Protein AF-A0A380FN42-F1 (afdb_monomer_lite)

Secondary structure (DSSP, 8-state):
----EEEEEEEE-SSS-EEEEEEEE-SSHHHHHHHHHTTHHHHHHHHHHHHHHHHHT-

InterPro domains:
  IPR023393 START-like domain superfamily [G3DSA:3.30.530.20] (1-57)

Radius of gyration: 14.25 Å; chains: 1; bounding box: 27×19×41 Å

Foldseek 3Di:
DFDKDKDWDWDDPDPVDIDIDIDIDGPDPVVVVVCVVVVVVVVVVVVVVVVVVVVVVD

Organism: Staphylococcus gallinarum (NCBI:txid1293)

Sequence (58 aa):
MAGMHNIITFNQLNKDETEIESVSVLPDAQSAQQLLDMGVEAGMNSTFDNLEKLVKTL

pLDDT: mean 88.81, std 8.35, range [47.06, 94.88]

Structure (mmCIF, N/CA/C/O backbone):
data_AF-A0A380FN42-F1
#
_entry.id   AF-A0A380FN42-F1
#
loop_
_atom_site.group_PDB
_atom_site.id
_atom_site.type_symbol
_atom_site.label_atom_id
_atom_site.label_alt_id
_atom_site.label_comp_id
_atom_site.label_asym_id
_atom_site.label_entity_id
_atom_site.label_seq_id
_atom_site.pdbx_PDB_ins_code
_atom_site.Cartn_x
_atom_site.Cartn_y
_atom_site.Cartn_z
_atom_site.occupancy
_atom_site.B_iso_or_equiv
_atom_site.auth_seq_id
_atom_site.auth_comp_id
_atom_site.auth_asym_id
_atom_site.auth_atom_id
_atom_site.pdbx_PDB_model_num
ATOM 1 N N . MET A 1 1 ? -3.194 -10.301 -21.605 1.00 47.06 1 MET A N 1
ATOM 2 C CA . MET A 1 1 ? -2.677 -9.027 -21.064 1.00 47.06 1 MET A CA 1
ATOM 3 C C . MET A 1 1 ? -2.142 -9.326 -19.683 1.00 47.06 1 MET A C 1
ATOM 5 O O . MET A 1 1 ? -2.903 -9.840 -18.874 1.00 47.06 1 MET A O 1
ATOM 9 N N . ALA A 1 2 ? -0.850 -9.115 -19.445 1.00 61.16 2 ALA A N 1
ATOM 10 C CA . ALA A 1 2 ? -0.297 -9.239 -18.103 1.00 61.16 2 ALA A CA 1
ATOM 11 C C . ALA A 1 2 ? -0.737 -7.990 -17.321 1.00 61.16 2 ALA A C 1
ATOM 13 O O . ALA A 1 2 ? -0.234 -6.897 -17.554 1.00 61.16 2 ALA A O 1
ATOM 14 N N . GLY A 1 3 ? -1.801 -8.133 -16.530 1.00 73.00 3 GLY A N 1
ATOM 15 C CA . GLY A 1 3 ? -2.301 -7.081 -15.648 1.00 73.00 3 GLY A CA 1
ATOM 16 C C . GLY A 1 3 ? -1.553 -7.086 -14.317 1.00 73.00 3 GLY A C 1
ATOM 17 O O . GLY A 1 3 ? -0.910 -8.073 -13.968 1.00 73.00 3 GLY A O 1
ATOM 18 N N . MET A 1 4 ? -1.660 -5.992 -13.567 1.00 83.19 4 MET A N 1
ATOM 19 C CA . MET A 1 4 ? -1.160 -5.925 -12.195 1.00 83.19 4 MET A CA 1
ATOM 20 C C . MET A 1 4 ? -1.960 -6.878 -11.299 1.00 83.19 4 MET A C 1
ATOM 22 O O . MET A 1 4 ? -3.193 -6.849 -11.304 1.00 83.19 4 MET A O 1
ATOM 26 N N . HIS A 1 5 ? -1.263 -7.697 -10.516 1.00 90.56 5 HIS A N 1
ATOM 27 C CA . HIS A 1 5 ? -1.871 -8.545 -9.496 1.00 90.56 5 HIS A CA 1
ATOM 28 C C . HIS A 1 5 ? -1.542 -7.986 -8.114 1.00 90.56 5 HIS A C 1
ATOM 30 O O . HIS A 1 5 ? -0.375 -7.908 -7.746 1.00 90.56 5 HIS A O 1
ATOM 36 N N . ASN A 1 6 ? -2.566 -7.584 -7.361 1.00 88.75 6 ASN A N 1
ATOM 37 C CA . ASN A 1 6 ? -2.394 -7.083 -6.001 1.00 88.75 6 ASN A CA 1
ATOM 38 C C . ASN A 1 6 ? -2.784 -8.154 -4.993 1.00 88.75 6 ASN A C 1
ATOM 40 O O . ASN A 1 6 ? -3.850 -8.761 -5.109 1.00 88.75 6 ASN A O 1
ATOM 44 N N . ILE A 1 7 ? -1.936 -8.327 -3.993 1.00 92.44 7 ILE A N 1
ATOM 45 C CA . ILE A 1 7 ? -2.153 -9.193 -2.844 1.00 92.44 7 ILE A CA 1
ATOM 46 C C . ILE A 1 7 ? -2.188 -8.279 -1.626 1.00 92.44 7 ILE A C 1
ATOM 48 O O . ILE A 1 7 ? -1.240 -7.534 -1.396 1.00 92.44 7 ILE A O 1
ATOM 52 N N . ILE A 1 8 ? -3.286 -8.320 -0.873 1.00 91.25 8 ILE A N 1
ATOM 53 C CA . ILE A 1 8 ? -3.439 -7.561 0.369 1.00 91.25 8 ILE A CA 1
ATOM 54 C C . ILE A 1 8 ? -3.662 -8.562 1.494 1.00 91.25 8 ILE A C 1
ATOM 56 O O . ILE A 1 8 ? -4.624 -9.333 1.460 1.00 91.25 8 ILE A O 1
ATOM 60 N N . THR A 1 9 ? -2.777 -8.533 2.479 1.00 94.38 9 THR A N 1
ATOM 61 C CA . THR A 1 9 ? -2.812 -9.400 3.652 1.00 94.38 9 THR A CA 1
ATOM 62 C C . THR A 1 9 ? -3.132 -8.560 4.879 1.00 94.38 9 THR A C 1
ATOM 64 O O . THR A 1 9 ? -2.559 -7.491 5.074 1.00 94.38 9 THR A O 1
ATOM 67 N N . PHE A 1 10 ? -4.045 -9.059 5.711 1.00 93.44 10 PHE A N 1
ATOM 68 C CA . PHE A 1 10 ? -4.398 -8.454 6.990 1.00 93.44 10 PHE A CA 1
ATOM 69 C C . PHE A 1 10 ? -3.924 -9.379 8.103 1.00 93.44 10 PHE A C 1
ATOM 71 O O . PHE A 1 10 ? -4.460 -10.479 8.263 1.00 93.44 10 PHE A O 1
ATOM 78 N N . ASN A 1 11 ? -2.940 -8.929 8.872 1.00 94.75 11 ASN A N 1
ATOM 79 C CA . ASN A 1 11 ? -2.440 -9.651 10.030 1.00 94.75 11 ASN A CA 1
ATOM 80 C C . ASN A 1 11 ? -2.921 -8.946 11.294 1.00 94.75 11 ASN A C 1
ATOM 82 O O . ASN A 1 11 ? -2.737 -7.741 11.468 1.00 94.75 11 ASN A O 1
ATOM 86 N N . GLN A 1 12 ? -3.526 -9.697 12.209 1.00 94.31 12 GLN A N 1
ATOM 87 C CA . GLN A 1 12 ? -3.836 -9.156 13.523 1.00 94.31 12 GLN A CA 1
ATOM 88 C C . GLN A 1 12 ? -2.541 -9.050 14.337 1.00 94.31 12 GLN A C 1
ATOM 90 O O . GLN A 1 12 ? -1.977 -10.071 14.728 1.00 94.31 12 GLN A O 1
ATOM 95 N N . LEU A 1 13 ? -2.088 -7.824 14.608 1.00 92.06 13 LEU A N 1
ATOM 96 C CA . LEU A 1 13 ? -0.934 -7.574 15.477 1.00 92.06 13 LEU A CA 1
ATOM 97 C C . LEU A 1 13 ? -1.316 -7.797 16.942 1.00 92.06 13 LEU A C 1
ATOM 99 O O . LEU A 1 13 ? -0.604 -8.467 17.689 1.00 92.06 13 LEU A O 1
ATOM 103 N N . ASN A 1 14 ? -2.461 -7.246 17.354 1.00 93.50 14 ASN A N 1
ATOM 104 C CA . ASN A 1 14 ? -3.042 -7.428 18.683 1.00 93.50 14 ASN A CA 1
ATOM 105 C C . ASN A 1 14 ? -4.555 -7.120 18.662 1.00 93.50 14 ASN A C 1
ATOM 107 O O . ASN A 1 14 ? -5.191 -7.137 17.610 1.00 93.50 14 ASN A O 1
ATOM 111 N N . LYS A 1 15 ? -5.175 -6.913 19.830 1.00 91.19 15 LYS A N 1
ATOM 112 C CA . LYS A 1 15 ? -6.623 -6.661 19.924 1.00 91.19 15 LYS A CA 1
ATOM 113 C C . LYS A 1 15 ? -7.059 -5.353 19.261 1.00 91.19 15 LYS A C 1
ATOM 115 O O . LYS A 1 15 ? -8.194 -5.293 18.803 1.00 91.19 15 LYS A O 1
ATOM 120 N N . ASP A 1 16 ? -6.166 -4.371 19.201 1.00 89.75 16 ASP A N 1
ATOM 121 C CA . ASP A 1 16 ? -6.482 -2.996 18.818 1.00 89.75 16 ASP A CA 1
ATOM 122 C C . ASP A 1 16 ? -5.748 -2.558 17.534 1.00 89.75 16 ASP A C 1
ATOM 124 O O . ASP A 1 16 ? -6.091 -1.534 16.948 1.00 89.75 16 ASP A O 1
ATOM 128 N N . GLU A 1 17 ? -4.774 -3.343 17.0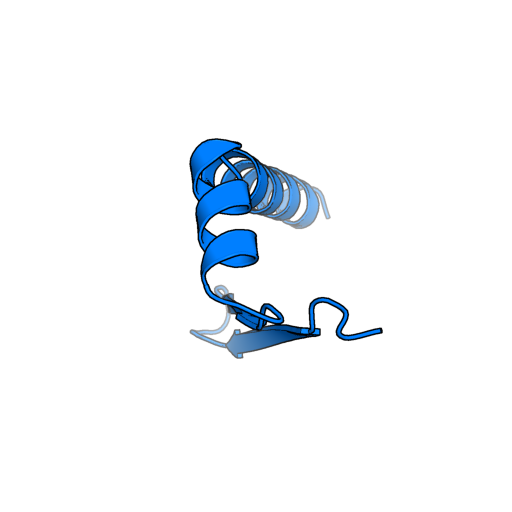56 1.00 90.56 17 GLU A N 1
ATOM 129 C CA . GLU A 1 17 ? -3.952 -3.027 15.882 1.00 90.56 17 GLU A CA 1
ATOM 130 C C . GLU A 1 17 ? -3.971 -4.145 14.828 1.0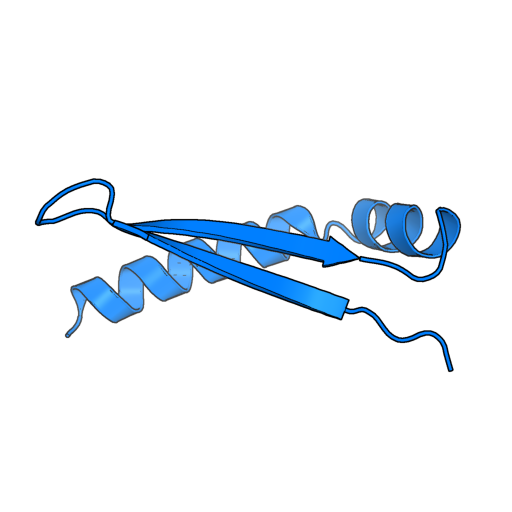0 90.56 17 GLU A C 1
ATOM 132 O O . GLU A 1 17 ? -3.884 -5.341 15.133 1.00 90.56 17 GLU A O 1
ATOM 137 N N . THR A 1 18 ? -4.042 -3.737 13.559 1.00 91.75 18 THR A N 1
ATOM 138 C CA . THR A 1 1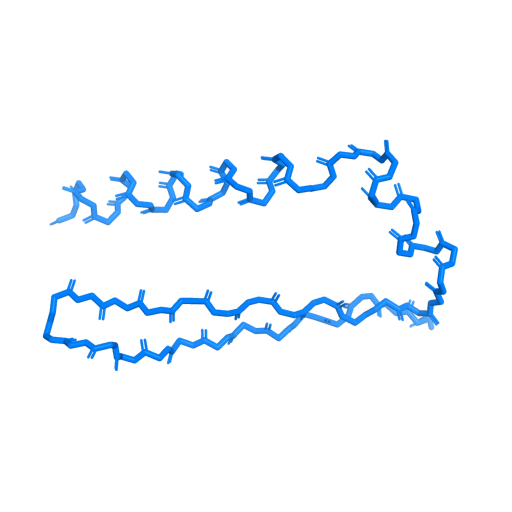8 ? -3.958 -4.606 12.376 1.00 91.75 18 THR A CA 1
ATOM 139 C C . THR A 1 18 ? -2.804 -4.139 11.498 1.00 91.75 18 THR A C 1
ATOM 141 O O . THR A 1 18 ? -2.730 -2.965 11.146 1.00 91.75 18 THR A O 1
ATOM 144 N N . GLU A 1 19 ? -1.920 -5.057 11.129 1.00 92.31 19 GLU A N 1
ATOM 145 C CA . GLU A 1 19 ? -0.914 -4.836 10.095 1.00 92.31 19 GLU A CA 1
ATOM 146 C C . GLU A 1 19 ? -1.527 -5.146 8.729 1.00 92.31 19 GLU A C 1
ATOM 148 O O . GLU A 1 19 ? -2.171 -6.183 8.542 1.00 92.31 19 GLU A O 1
ATOM 153 N N . ILE A 1 20 ? -1.325 -4.240 7.773 1.00 90.12 20 ILE A N 1
ATOM 154 C CA . ILE A 1 20 ? -1.760 -4.416 6.389 1.00 90.12 20 ILE A CA 1
ATOM 155 C C . ILE A 1 20 ? -0.514 -4.477 5.513 1.00 90.12 20 ILE A C 1
ATOM 157 O O . ILE A 1 20 ? 0.220 -3.497 5.401 1.00 90.12 20 ILE A O 1
ATOM 161 N N . GLU A 1 21 ? -0.305 -5.612 4.859 1.00 91.31 21 GLU A N 1
ATOM 162 C CA . GLU A 1 21 ? 0.748 -5.792 3.863 1.00 91.31 21 GLU A CA 1
ATOM 163 C C . GLU A 1 21 ? 0.121 -5.774 2.466 1.00 91.31 21 GLU A C 1
ATOM 165 O O . GLU A 1 21 ? -0.828 -6.509 2.197 1.00 91.31 21 GLU A O 1
ATOM 170 N N . SER A 1 22 ? 0.641 -4.937 1.567 1.00 88.00 22 SER A N 1
ATOM 171 C CA . SER A 1 22 ? 0.171 -4.842 0.182 1.00 88.00 22 SER A CA 1
ATOM 172 C C . SER A 1 22 ? 1.321 -5.093 -0.783 1.00 88.00 22 SER A C 1
ATOM 174 O O . SER A 1 22 ? 2.265 -4.308 -0.848 1.00 88.00 22 SER A O 1
ATOM 176 N N . VAL A 1 23 ? 1.212 -6.154 -1.578 1.00 91.62 23 VAL A N 1
ATOM 177 C CA . VAL A 1 23 ? 2.195 -6.542 -2.593 1.00 91.62 23 VAL A CA 1
ATOM 178 C C . VAL A 1 23 ? 1.573 -6.420 -3.977 1.00 91.62 23 VAL A C 1
ATOM 180 O O . VAL A 1 23 ? 0.601 -7.102 -4.302 1.00 91.62 23 VAL A O 1
ATOM 183 N N . SER A 1 24 ? 2.167 -5.578 -4.818 1.00 90.06 24 SER A N 1
ATOM 184 C CA . SER A 1 24 ? 1.777 -5.418 -6.220 1.00 90.06 24 SER A CA 1
ATOM 185 C C . SER A 1 24 ? 2.773 -6.129 -7.130 1.00 90.06 24 SER A C 1
ATOM 187 O O . SER A 1 24 ? 3.925 -5.719 -7.263 1.00 90.06 24 SER A O 1
ATOM 189 N N . VAL A 1 2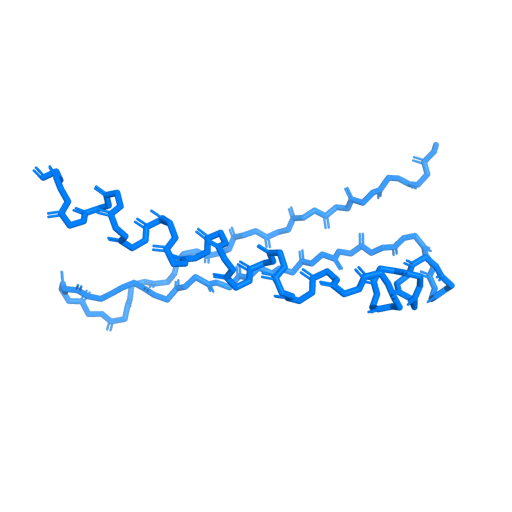5 ? 2.323 -7.199 -7.782 1.00 92.06 25 VAL A N 1
ATOM 190 C CA . VAL A 1 25 ? 3.096 -7.929 -8.787 1.00 92.06 25 VAL A CA 1
ATOM 191 C C . VAL A 1 25 ? 2.818 -7.322 -10.155 1.00 92.06 25 VAL A C 1
ATOM 193 O O . VAL A 1 25 ? 1.689 -7.343 -10.659 1.00 92.06 25 VAL A O 1
ATOM 196 N N . LEU A 1 26 ? 3.870 -6.761 -10.742 1.00 91.44 26 LEU A N 1
ATOM 197 C CA . LEU A 1 26 ? 3.849 -6.080 -12.030 1.00 91.44 26 LEU A CA 1
ATOM 198 C C . LEU A 1 26 ? 4.357 -6.998 -13.147 1.00 91.44 26 LEU A C 1
ATOM 200 O O . LEU A 1 26 ? 5.123 -7.926 -12.879 1.00 91.44 26 LEU A O 1
ATOM 204 N N . PRO A 1 27 ? 3.928 -6.760 -14.399 1.00 90.31 27 PRO A N 1
ATOM 205 C CA . PRO A 1 27 ? 4.262 -7.630 -15.524 1.00 90.31 27 PRO A CA 1
ATOM 206 C C . PRO A 1 27 ? 5.756 -7.625 -15.870 1.00 90.31 27 PRO A C 1
ATOM 208 O O . PRO A 1 27 ? 6.280 -8.639 -16.328 1.00 90.31 27 PRO A O 1
ATOM 211 N N . ASP A 1 28 ? 6.440 -6.503 -15.640 1.00 92.62 28 ASP A N 1
ATOM 212 C CA . ASP A 1 28 ? 7.863 -6.323 -15.900 1.00 92.62 28 ASP A CA 1
ATOM 213 C C . ASP A 1 28 ? 8.453 -5.188 -15.044 1.00 92.62 28 ASP A C 1
ATOM 215 O O . ASP A 1 28 ? 7.741 -4.391 -14.425 1.00 92.62 28 ASP A O 1
ATOM 219 N N . ALA A 1 29 ? 9.787 -5.125 -15.011 1.00 93.25 29 ALA A N 1
ATOM 220 C CA . ALA A 1 29 ? 10.528 -4.137 -14.232 1.00 93.25 29 ALA A CA 1
ATOM 221 C C . ALA A 1 29 ? 10.311 -2.695 -14.721 1.00 93.25 29 ALA A C 1
ATOM 223 O O . ALA A 1 29 ? 10.350 -1.769 -13.916 1.00 93.25 29 ALA A O 1
ATOM 224 N N . GLN A 1 30 ? 10.065 -2.492 -16.019 1.00 94.19 30 GLN A N 1
ATOM 225 C CA . GLN A 1 30 ? 9.850 -1.157 -16.577 1.00 94.19 30 GLN A CA 1
ATOM 226 C C . GLN A 1 30 ? 8.535 -0.562 -16.067 1.00 94.19 30 GLN A C 1
ATOM 228 O O . GLN A 1 30 ? 8.494 0.599 -15.667 1.00 94.19 30 GLN A O 1
ATOM 233 N N . SER A 1 31 ? 7.483 -1.375 -16.021 1.00 90.94 31 SER A N 1
ATOM 234 C CA . SER A 1 31 ? 6.183 -1.002 -15.468 1.00 90.94 31 SER A CA 1
ATOM 235 C C . SER A 1 31 ? 6.290 -0.654 -13.983 1.00 90.94 31 SER A C 1
ATOM 237 O O . SER A 1 31 ? 5.688 0.319 -13.534 1.00 90.94 31 SER A O 1
ATOM 239 N N . ALA A 1 32 ? 7.093 -1.410 -13.225 1.00 91.06 32 ALA A N 1
ATOM 240 C CA . ALA A 1 32 ? 7.363 -1.104 -11.822 1.00 91.06 32 ALA A CA 1
ATOM 241 C C . ALA A 1 32 ? 8.093 0.234 -11.658 1.00 91.06 32 ALA A C 1
ATOM 243 O O . ALA A 1 32 ? 7.659 1.074 -10.872 1.00 91.06 32 ALA A O 1
ATOM 244 N N . GLN A 1 33 ? 9.146 0.467 -12.446 1.00 93.50 33 GLN A N 1
ATOM 245 C CA . GLN A 1 33 ? 9.898 1.719 -12.402 1.00 93.50 33 GLN A CA 1
ATOM 246 C C . GLN A 1 33 ? 9.024 2.920 -12.767 1.00 93.50 33 GLN A C 1
ATOM 248 O O . GLN A 1 33 ? 9.071 3.938 -12.088 1.00 93.50 33 GLN A O 1
ATOM 253 N N . GLN A 1 34 ? 8.162 2.785 -13.776 1.00 93.62 34 GLN A N 1
ATOM 254 C CA . GLN A 1 34 ? 7.254 3.857 -14.167 1.00 93.62 34 GLN A CA 1
ATOM 255 C C . GLN A 1 34 ? 6.306 4.257 -13.026 1.00 93.62 34 GLN A C 1
ATOM 257 O O . GLN A 1 34 ? 6.043 5.443 -12.843 1.00 93.62 34 GLN A O 1
ATOM 262 N N . LEU A 1 35 ? 5.806 3.299 -12.238 1.00 90.25 35 LEU A N 1
ATOM 263 C CA . LEU A 1 35 ? 4.976 3.616 -11.073 1.00 90.25 35 LEU A CA 1
ATOM 264 C C . LEU A 1 35 ? 5.761 4.364 -9.989 1.00 90.25 35 LEU A C 1
ATOM 266 O O . LEU A 1 35 ? 5.230 5.307 -9.399 1.00 90.25 35 LEU A O 1
ATOM 270 N N . LEU A 1 36 ? 7.018 3.981 -9.754 1.00 91.62 36 LEU A N 1
ATOM 271 C CA . LEU A 1 36 ? 7.902 4.695 -8.830 1.00 91.62 36 LEU A CA 1
ATOM 272 C C . LEU A 1 36 ? 8.155 6.129 -9.309 1.00 91.62 3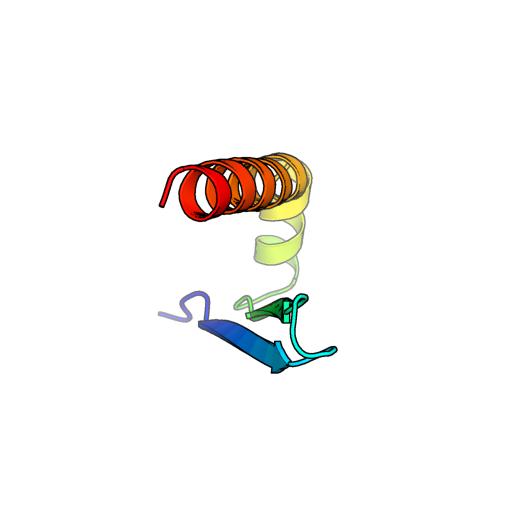6 LEU A C 1
ATOM 274 O O . LEU A 1 36 ? 7.982 7.069 -8.538 1.00 91.62 36 LEU A O 1
ATOM 278 N N . ASP A 1 37 ? 8.459 6.309 -10.595 1.00 94.88 37 ASP A N 1
ATOM 279 C CA . ASP A 1 37 ? 8.700 7.624 -11.201 1.00 94.88 37 ASP A CA 1
ATOM 280 C C . ASP A 1 37 ? 7.451 8.522 -11.153 1.00 94.88 37 ASP A C 1
ATOM 282 O O . ASP A 1 37 ? 7.549 9.745 -11.049 1.00 94.88 37 ASP A O 1
ATOM 286 N N . MET A 1 38 ? 6.259 7.919 -11.194 1.00 92.25 38 MET A N 1
ATOM 287 C CA . MET A 1 38 ? 4.976 8.607 -11.019 1.00 92.25 38 MET A CA 1
ATOM 288 C C . MET A 1 38 ? 4.647 8.932 -9.552 1.00 92.25 38 MET A C 1
ATOM 290 O O . MET A 1 38 ? 3.625 9.568 -9.290 1.00 92.25 38 MET A O 1
ATOM 294 N N . GLY A 1 39 ? 5.479 8.512 -8.595 1.00 92.19 39 GLY A N 1
ATOM 295 C CA . GLY A 1 39 ? 5.281 8.774 -7.171 1.00 92.19 39 GLY A CA 1
ATOM 296 C C . GLY A 1 39 ? 4.158 7.946 -6.548 1.00 92.19 39 GLY A C 1
ATOM 297 O O . GLY A 1 39 ? 3.464 8.434 -5.652 1.00 92.19 39 GLY A O 1
ATOM 298 N N . VAL A 1 40 ? 3.960 6.703 -7.009 1.00 90.19 40 VAL A N 1
ATOM 299 C CA . VAL A 1 40 ? 2.907 5.795 -6.507 1.00 90.19 40 VAL A CA 1
ATOM 300 C C . VAL A 1 40 ? 2.918 5.663 -4.980 1.00 90.19 40 VAL A C 1
ATOM 302 O O . VAL A 1 40 ? 1.857 5.580 -4.365 1.00 90.19 40 VAL A O 1
ATOM 305 N N . GLU A 1 41 ? 4.096 5.742 -4.358 1.00 89.94 41 GLU A N 1
ATOM 306 C CA . GLU A 1 41 ? 4.295 5.655 -2.908 1.00 89.94 41 GLU A CA 1
ATOM 307 C C . GLU A 1 41 ? 3.505 6.729 -2.146 1.00 89.94 41 GLU A C 1
ATOM 309 O O . GLU A 1 41 ? 2.881 6.440 -1.126 1.00 89.94 41 GLU A O 1
ATOM 314 N N . ALA A 1 42 ? 3.456 7.962 -2.664 1.00 91.06 42 ALA A N 1
ATOM 315 C CA . ALA A 1 42 ? 2.685 9.038 -2.046 1.00 91.06 42 ALA A CA 1
ATOM 316 C C . ALA A 1 42 ? 1.175 8.754 -2.112 1.00 91.06 42 ALA A C 1
ATOM 318 O O . ALA A 1 42 ? 0.450 8.975 -1.140 1.00 91.06 42 ALA A O 1
ATOM 319 N N . GLY A 1 43 ? 0.707 8.208 -3.239 1.00 87.75 43 GLY A N 1
ATOM 320 C CA . GLY A 1 43 ? -0.678 7.766 -3.401 1.00 87.75 43 GLY A CA 1
ATOM 321 C C . GLY A 1 43 ? -1.037 6.631 -2.438 1.00 87.75 43 GLY A C 1
ATOM 322 O O . GLY A 1 43 ? -2.077 6.689 -1.775 1.00 87.75 43 GLY A O 1
ATOM 323 N N . MET A 1 44 ? -0.150 5.644 -2.298 1.00 87.62 44 MET A N 1
ATOM 324 C CA . MET A 1 44 ? -0.319 4.523 -1.369 1.00 87.62 44 MET A CA 1
ATOM 325 C C . MET A 1 44 ? -0.395 5.004 0.083 1.00 87.62 44 MET A C 1
ATOM 327 O O . MET A 1 44 ? -1.362 4.683 0.773 1.00 87.62 44 MET A O 1
ATOM 331 N N . ASN A 1 45 ? 0.539 5.852 0.519 1.00 88.56 45 ASN A N 1
ATOM 332 C CA . ASN A 1 45 ? 0.536 6.402 1.878 1.00 88.56 45 ASN A CA 1
ATOM 333 C C . ASN A 1 45 ? -0.737 7.208 2.166 1.00 88.56 45 ASN A C 1
ATOM 335 O O . ASN A 1 45 ? -1.396 6.981 3.177 1.00 88.56 45 ASN A O 1
ATOM 339 N N . SER A 1 46 ? -1.166 8.061 1.230 1.00 91.00 46 SER A N 1
ATOM 340 C CA . SER A 1 46 ? -2.409 8.826 1.400 1.00 91.00 46 SER A CA 1
ATOM 341 C C . SER A 1 46 ? -3.658 7.939 1.510 1.00 91.00 46 SER A C 1
ATOM 343 O O . SER A 1 46 ? -4.636 8.310 2.161 1.00 91.00 46 SER A O 1
ATOM 345 N N . THR A 1 47 ? -3.637 6.754 0.894 1.00 88.94 47 THR A N 1
ATOM 346 C CA . THR A 1 47 ? -4.732 5.783 0.998 1.00 88.94 47 THR A CA 1
ATOM 347 C C . THR A 1 47 ? -4.803 5.205 2.409 1.00 88.94 47 THR A C 1
AT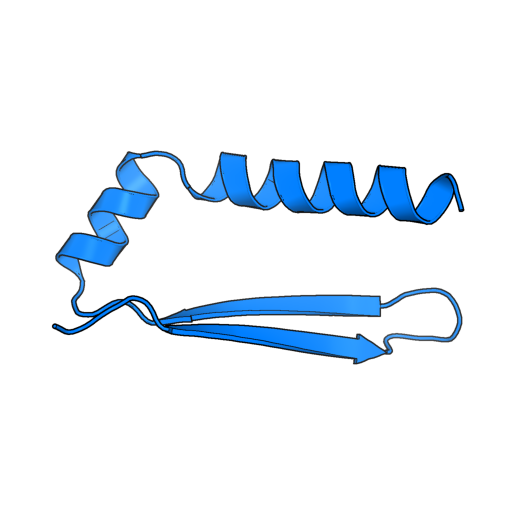OM 349 O O . THR A 1 47 ? -5.897 5.133 2.970 1.00 88.94 47 THR A O 1
ATOM 352 N N . PHE A 1 48 ? -3.658 4.869 3.011 1.00 88.25 48 PHE A N 1
ATOM 353 C CA . PHE A 1 48 ? -3.598 4.418 4.403 1.00 88.25 48 PHE A CA 1
ATOM 354 C C . PHE A 1 48 ? -4.021 5.515 5.386 1.00 88.25 48 PHE A C 1
ATOM 356 O O . PHE A 1 48 ? -4.838 5.240 6.262 1.00 88.25 48 PHE A O 1
ATOM 363 N N . ASP A 1 49 ? -3.593 6.764 5.180 1.00 89.62 49 ASP A N 1
ATOM 364 C CA . ASP A 1 49 ? -4.031 7.900 6.007 1.00 89.62 49 ASP A CA 1
ATOM 365 C C . ASP A 1 49 ? -5.559 8.071 5.981 1.00 89.62 49 ASP A C 1
ATOM 367 O O . ASP A 1 49 ? -6.207 8.347 6.995 1.00 89.62 49 ASP A O 1
ATOM 371 N N . ASN A 1 50 ? -6.162 7.935 4.798 1.00 90.81 50 ASN A N 1
ATOM 372 C CA . ASN A 1 50 ? -7.609 8.050 4.641 1.00 90.81 50 ASN A CA 1
ATOM 373 C C . ASN A 1 50 ? -8.349 6.852 5.246 1.00 90.81 50 ASN A C 1
ATOM 375 O O . ASN A 1 50 ? -9.416 7.040 5.835 1.00 90.81 50 ASN A O 1
ATOM 379 N N . LEU A 1 51 ? -7.786 5.646 5.143 1.00 89.81 51 LEU A N 1
ATOM 380 C CA . LEU A 1 51 ? -8.332 4.454 5.786 1.00 89.81 51 LEU A CA 1
ATOM 381 C C . LEU A 1 51 ? -8.313 4.594 7.313 1.00 89.81 51 LEU A C 1
ATOM 383 O O . LEU A 1 51 ? -9.323 4.328 7.960 1.00 89.81 51 LEU A O 1
ATOM 387 N N . GLU A 1 52 ? -7.209 5.077 7.883 1.00 87.88 52 GLU A N 1
ATOM 388 C CA . GLU A 1 52 ? -7.096 5.316 9.322 1.00 87.88 52 GLU A CA 1
ATOM 389 C C . GLU A 1 52 ? -8.146 6.328 9.804 1.00 87.88 52 GLU A C 1
ATOM 391 O O . GLU A 1 52 ? -8.825 6.096 10.807 1.00 87.88 52 GLU A O 1
ATOM 396 N N . LYS A 1 53 ? -8.340 7.430 9.065 1.00 92.44 53 LYS A N 1
ATOM 397 C CA . LYS A 1 53 ? -9.399 8.408 9.367 1.00 92.44 53 LYS A CA 1
ATOM 398 C C . LYS A 1 53 ? -10.785 7.772 9.331 1.00 92.44 53 LYS A C 1
ATOM 400 O O . LYS A 1 53 ? -11.564 8.005 10.248 1.00 92.44 53 LYS A O 1
ATOM 405 N N . LEU A 1 54 ? -11.084 6.981 8.299 1.00 93.50 54 LEU A N 1
ATOM 406 C CA . LEU A 1 54 ? -12.386 6.335 8.137 1.00 93.50 54 LEU A CA 1
ATOM 407 C C . LEU A 1 54 ? -12.701 5.407 9.315 1.00 93.50 54 LEU A C 1
ATOM 409 O O . LEU A 1 54 ? -13.777 5.506 9.900 1.00 93.50 54 LEU A O 1
ATOM 413 N N . VAL A 1 55 ? -11.755 4.546 9.694 1.00 89.75 55 VAL A N 1
ATOM 414 C CA . VAL A 1 55 ? -11.951 3.578 10.783 1.00 89.75 55 VAL A CA 1
ATOM 415 C C . VAL A 1 55 ? -12.102 4.272 12.139 1.00 89.75 55 VAL A C 1
ATOM 417 O O . VAL A 1 55 ? -12.901 3.826 12.949 1.00 89.75 55 VAL A O 1
ATOM 420 N N . LYS A 1 56 ? -11.419 5.400 12.377 1.00 87.75 56 LYS A N 1
ATOM 421 C CA . LYS A 1 56 ? -11.592 6.197 13.610 1.00 87.75 56 LYS A CA 1
ATOM 422 C C . LYS A 1 56 ? -12.939 6.921 13.706 1.00 87.75 56 LYS A C 1
ATOM 424 O O . LYS A 1 56 ? -13.291 7.391 14.784 1.00 87.75 56 LYS A O 1
ATOM 429 N N . THR A 1 57 ? -13.647 7.086 12.588 1.00 83.94 57 THR A N 1
ATOM 430 C CA . THR A 1 57 ? -14.962 7.755 12.546 1.00 83.94 57 THR A CA 1
ATOM 431 C C . THR A 1 57 ? -16.153 6.801 12.641 1.00 83.94 57 THR A C 1
ATOM 433 O O . THR A 1 57 ? -17.289 7.275 12.675 1.00 83.94 57 THR A O 1
ATOM 436 N N . LEU A 1 58 ? -15.900 5.490 12.664 1.00 61.62 58 LEU A N 1
ATOM 437 C CA . LEU A 1 58 ? -16.893 4.430 12.859 1.00 61.62 58 LEU A CA 1
ATOM 438 C C . LEU A 1 58 ? -16.954 4.016 14.333 1.00 61.62 58 LEU A C 1
ATOM 440 O O . LEU A 1 58 ? -18.076 3.684 14.778 1.00 61.62 58 LEU A O 1
#